Protein AF-A0A947C5E7-F1 (afdb_monomer_lite)

Radius of gyration: 14.0 Å; chains: 1; bounding box: 30×23×38 Å

Foldseek 3Di:
DLVVLLVVLVPDQAAEAEDEPPDDPVVVVVVCVSNVDDFLYHYQYPPDDPVCVPPDNDDDDVVRNVDGPPPPPD

Structure (mmCIF, N/CA/C/O backbone):
data_AF-A0A947C5E7-F1
#
_entry.id   AF-A0A947C5E7-F1
#
loop_
_atom_site.group_PDB
_atom_site.id
_atom_site.type_symbol
_atom_site.label_atom_id
_atom_site.label_alt_id
_atom_site.label_comp_id
_atom_site.label_asym_id
_atom_site.label_entity_id
_atom_site.label_seq_id
_atom_site.pdbx_PDB_ins_code
_atom_site.Cartn_x
_atom_site.Cartn_y
_atom_site.Cartn_z
_atom_site.occupancy
_atom_site.B_iso_or_equiv
_atom_site.auth_seq_id
_atom_site.auth_comp_id
_atom_site.auth_asym_id
_atom_site.auth_atom_id
_atom_site.pdbx_PDB_model_num
ATOM 1 N N . SER A 1 1 ? 4.027 15.770 10.248 1.00 58.22 1 SER A N 1
ATOM 2 C CA . SER A 1 1 ? 4.008 15.220 11.622 1.00 58.22 1 SER A CA 1
ATOM 3 C C . SER A 1 1 ? 2.973 14.099 11.725 1.00 58.22 1 SER A C 1
ATOM 5 O O . SER A 1 1 ? 2.003 14.101 10.974 1.00 58.22 1 SER A O 1
ATOM 7 N N . GLY A 1 2 ? 3.179 13.116 12.611 1.00 77.69 2 GLY A N 1
ATOM 8 C CA . GLY A 1 2 ? 2.261 11.975 12.793 1.00 77.69 2 GLY A CA 1
ATOM 9 C C . GLY A 1 2 ? 0.829 12.350 13.226 1.00 77.69 2 GLY A C 1
ATOM 10 O O . GLY A 1 2 ? -0.111 11.828 12.636 1.00 77.69 2 GLY A O 1
ATOM 11 N N . PRO A 1 3 ? 0.626 13.278 14.185 1.00 86.38 3 PRO A N 1
ATOM 12 C CA . PRO A 1 3 ? -0.716 13.658 14.644 1.00 86.38 3 PRO A CA 1
ATOM 13 C C . PRO A 1 3 ? -1.588 14.334 13.577 1.00 86.38 3 PRO A C 1
ATOM 15 O O . PRO A 1 3 ? -2.767 14.015 13.456 1.00 86.38 3 PRO A O 1
ATOM 18 N N . VAL A 1 4 ? -1.009 15.228 12.767 1.00 89.75 4 VAL A N 1
ATOM 19 C CA . VAL A 1 4 ? -1.738 15.925 11.691 1.00 89.75 4 VAL A CA 1
ATOM 20 C C . VAL A 1 4 ? -2.182 14.939 10.613 1.00 89.75 4 VAL A C 1
ATOM 22 O O . VAL A 1 4 ? -3.335 14.972 10.191 1.00 89.75 4 VAL A O 1
ATOM 25 N N . LEU A 1 5 ? -1.299 14.013 10.226 1.00 90.06 5 LEU A N 1
ATOM 26 C CA . LEU A 1 5 ? -1.623 12.978 9.247 1.00 90.06 5 LEU A CA 1
ATOM 27 C C . LEU A 1 5 ? -2.737 12.049 9.751 1.00 90.06 5 LEU A C 1
ATOM 29 O O . LEU A 1 5 ? -3.676 11.781 9.011 1.00 90.06 5 LEU A O 1
ATOM 33 N N . ARG A 1 6 ? -2.682 11.621 11.021 1.00 92.38 6 ARG A N 1
ATOM 34 C CA . ARG A 1 6 ? -3.751 10.815 11.638 1.00 92.38 6 ARG A CA 1
ATOM 35 C C . ARG A 1 6 ? -5.092 11.540 11.663 1.00 92.38 6 ARG A C 1
ATOM 37 O O . ARG A 1 6 ? -6.120 10.931 11.390 1.00 92.38 6 ARG A O 1
ATOM 44 N N . ARG A 1 7 ? -5.097 12.840 11.975 1.00 92.31 7 ARG A N 1
ATOM 45 C CA . ARG A 1 7 ? -6.324 13.648 11.954 1.00 92.31 7 ARG A CA 1
ATOM 46 C C . ARG A 1 7 ? -6.908 13.729 10.543 1.00 92.31 7 ARG A C 1
ATOM 48 O O . ARG A 1 7 ? -8.095 13.484 10.377 1.00 92.31 7 ARG A O 1
ATOM 55 N N . ALA A 1 8 ? -6.083 14.024 9.541 1.00 91.75 8 ALA A N 1
ATOM 56 C CA . ALA A 1 8 ? -6.527 14.076 8.149 1.00 91.75 8 ALA A CA 1
ATOM 57 C C . ALA A 1 8 ? -7.063 12.715 7.667 1.00 91.75 8 ALA A C 1
ATOM 59 O O . ALA A 1 8 ? -8.142 12.650 7.088 1.00 91.75 8 ALA A O 1
ATOM 60 N N . ALA A 1 9 ? -6.360 11.621 7.980 1.00 92.06 9 ALA A N 1
ATOM 61 C CA . ALA A 1 9 ? -6.769 10.262 7.622 1.00 92.06 9 ALA A CA 1
ATOM 62 C C . ALA A 1 9 ? -8.096 9.829 8.271 1.00 92.06 9 ALA A C 1
ATOM 64 O O . ALA A 1 9 ? -8.841 9.051 7.671 1.00 92.06 9 ALA A O 1
ATOM 65 N N . ARG A 1 10 ? -8.391 10.332 9.478 1.00 90.25 10 ARG A N 1
ATOM 66 C CA . ARG A 1 10 ? -9.662 10.106 10.184 1.00 90.25 10 ARG A CA 1
ATOM 67 C C . ARG A 1 10 ? -10.822 10.871 9.552 1.00 90.25 10 ARG A C 1
ATOM 69 O O . ARG A 1 10 ? -11.913 10.332 9.459 1.00 90.25 10 ARG A O 1
ATOM 76 N N . LEU A 1 11 ? -10.587 12.114 9.131 1.00 91.38 11 LEU A N 1
ATOM 77 C CA . LEU A 1 11 ? -11.613 12.957 8.505 1.00 91.38 11 LEU A CA 1
ATOM 78 C C . LEU A 1 11 ? -11.906 12.559 7.053 1.00 91.38 11 LEU A C 1
ATOM 80 O O . LEU A 1 11 ? -12.964 12.881 6.522 1.00 91.38 11 LEU A O 1
ATOM 84 N N . ALA A 1 12 ? -10.970 11.880 6.394 1.00 90.75 12 ALA A N 1
ATOM 85 C CA . ALA A 1 12 ? -11.153 11.426 5.029 1.00 90.75 12 ALA A CA 1
ATOM 86 C C . ALA A 1 12 ? -12.081 10.207 4.969 1.00 90.75 12 ALA A C 1
ATOM 88 O O . ALA A 1 12 ? -11.894 9.229 5.698 1.00 90.75 12 ALA A O 1
ATOM 89 N N . HIS A 1 13 ? -13.014 10.199 4.013 1.00 88.62 13 HIS A N 1
ATOM 90 C CA . HIS A 1 13 ? -13.800 8.997 3.744 1.00 88.62 13 HIS A CA 1
ATOM 91 C C . HIS A 1 13 ? -12.874 7.841 3.347 1.00 88.62 13 HIS A C 1
ATOM 93 O O . HIS A 1 13 ? -13.009 6.744 3.881 1.00 88.62 13 HIS A O 1
ATOM 99 N N . ARG A 1 14 ? -11.873 8.087 2.493 1.00 91.62 14 ARG A N 1
ATOM 100 C CA . ARG A 1 14 ? -10.855 7.111 2.072 1.00 91.62 14 ARG A CA 1
ATOM 101 C C . ARG A 1 14 ? -9.484 7.761 1.979 1.00 91.62 14 ARG A C 1
ATOM 103 O O . ARG A 1 14 ? -9.379 8.970 1.792 1.00 91.62 14 ARG A O 1
ATOM 110 N N . VAL A 1 15 ? -8.443 6.944 2.093 1.00 92.81 15 VAL A N 1
ATOM 111 C CA . VAL A 1 15 ? -7.054 7.383 1.948 1.00 92.81 15 VAL A CA 1
ATOM 112 C C . VAL A 1 15 ? -6.413 6.609 0.809 1.00 92.81 15 VAL A C 1
ATOM 114 O O . VAL A 1 15 ? -6.474 5.383 0.786 1.00 92.81 15 VAL A O 1
ATOM 117 N N . MET A 1 16 ? -5.772 7.326 -0.109 1.00 93.56 16 MET A N 1
ATOM 118 C CA . MET A 1 16 ? -4.947 6.732 -1.152 1.00 93.56 16 MET A CA 1
ATOM 119 C C . MET A 1 16 ? -3.486 7.070 -0.882 1.00 93.56 16 MET A C 1
ATOM 121 O O . MET A 1 16 ? -3.141 8.232 -0.664 1.00 93.56 16 MET A O 1
ATOM 125 N N . VAL A 1 17 ? -2.636 6.051 -0.857 1.00 94.06 17 VAL A N 1
ATOM 126 C CA . VAL A 1 17 ? -1.202 6.188 -0.618 1.00 94.06 17 VAL A CA 1
ATOM 127 C C . VAL A 1 17 ? -0.471 5.844 -1.903 1.00 94.06 17 VAL A C 1
ATOM 129 O O . VAL A 1 17 ? -0.536 4.714 -2.376 1.00 94.06 17 VAL A O 1
ATOM 132 N N . VAL A 1 18 ? 0.254 6.811 -2.452 1.00 95.56 18 VAL A N 1
ATOM 133 C CA . VAL A 1 18 ? 1.107 6.587 -3.619 1.00 95.56 18 VAL A CA 1
ATOM 134 C C . VAL A 1 18 ? 2.480 6.125 -3.140 1.00 95.56 18 VAL A C 1
ATOM 136 O O . VAL A 1 18 ? 3.093 6.781 -2.296 1.00 95.56 18 VAL A O 1
ATOM 139 N N . VAL A 1 19 ? 2.955 4.996 -3.658 1.00 95.12 19 VAL A N 1
ATOM 140 C CA . VAL A 1 19 ? 4.251 4.403 -3.307 1.00 95.12 19 VAL A CA 1
ATOM 141 C C . VAL A 1 19 ? 4.997 3.983 -4.568 1.00 95.12 19 VAL A C 1
ATOM 143 O O . VAL A 1 19 ? 4.393 3.510 -5.525 1.00 95.12 19 VAL A O 1
ATOM 146 N N . SER A 1 20 ? 6.319 4.143 -4.580 1.00 94.62 20 SER A N 1
ATOM 147 C CA . SER A 1 20 ? 7.146 3.619 -5.671 1.00 94.62 20 SER A CA 1
ATOM 148 C C . SER A 1 20 ? 7.272 2.100 -5.568 1.00 94.62 20 SER A C 1
ATOM 150 O O . SER A 1 20 ? 7.343 1.549 -4.466 1.00 94.62 20 SER A O 1
ATOM 152 N N . SER A 1 21 ? 7.376 1.426 -6.710 1.00 91.25 21 SER A N 1
ATOM 153 C CA . SER A 1 21 ? 7.794 0.031 -6.790 1.00 91.25 21 SER A CA 1
ATOM 154 C C . SER A 1 21 ? 9.140 -0.163 -6.095 1.00 91.25 21 SER A C 1
ATOM 156 O O . SER A 1 21 ? 10.019 0.698 -6.178 1.00 91.25 21 SER A O 1
ATOM 158 N N . GLY A 1 22 ? 9.290 -1.295 -5.406 1.00 91.56 22 GLY A N 1
ATOM 159 C CA . GLY A 1 22 ? 10.475 -1.605 -4.602 1.00 91.56 22 GLY A CA 1
ATOM 160 C C . GLY A 1 22 ? 10.404 -1.129 -3.147 1.00 91.56 22 GLY A C 1
ATOM 161 O O . GLY A 1 22 ? 11.341 -1.386 -2.396 1.00 91.56 22 GLY A O 1
ATOM 162 N N . ILE A 1 23 ? 9.306 -0.486 -2.722 1.00 94.31 23 ILE A N 1
ATOM 163 C CA . ILE A 1 23 ? 9.067 -0.202 -1.301 1.00 94.31 23 ILE A CA 1
ATOM 164 C C . ILE A 1 23 ? 9.099 -1.495 -0.476 1.00 94.31 23 ILE A C 1
ATOM 166 O O . ILE A 1 23 ? 8.547 -2.524 -0.874 1.00 94.31 23 ILE A O 1
ATOM 170 N N . SER A 1 24 ? 9.733 -1.450 0.695 1.00 93.56 24 SER A N 1
ATOM 171 C CA . SER A 1 24 ? 9.800 -2.622 1.566 1.00 93.56 24 SER A CA 1
ATOM 172 C C . SER A 1 24 ? 8.471 -2.877 2.289 1.00 93.56 24 SER A C 1
ATOM 174 O O . SER A 1 24 ? 7.742 -1.950 2.655 1.00 93.56 24 SER A O 1
ATOM 176 N N . ALA A 1 25 ? 8.186 -4.145 2.600 1.00 88.12 25 ALA A N 1
ATOM 177 C CA . ALA A 1 25 ? 7.014 -4.515 3.400 1.00 88.12 25 ALA A CA 1
ATOM 178 C C . ALA A 1 25 ? 7.006 -3.835 4.787 1.00 88.12 25 ALA A C 1
ATOM 180 O O . ALA A 1 25 ? 5.951 -3.483 5.312 1.00 88.12 25 ALA A O 1
ATOM 181 N N . ILE A 1 26 ? 8.189 -3.594 5.364 1.00 92.38 26 ILE A N 1
ATOM 182 C CA . ILE A 1 26 ? 8.346 -2.911 6.655 1.00 92.38 26 ILE A CA 1
ATOM 183 C C . ILE A 1 26 ? 7.920 -1.442 6.551 1.00 92.38 26 ILE A C 1
ATOM 185 O O . ILE A 1 26 ? 7.223 -0.932 7.430 1.00 92.38 26 ILE A O 1
ATOM 189 N N . GLU A 1 27 ? 8.323 -0.741 5.492 1.00 92.19 27 GLU A N 1
ATOM 190 C CA . GLU A 1 27 ? 7.900 0.644 5.261 1.00 92.19 27 GLU A CA 1
ATOM 191 C C . GLU A 1 27 ? 6.401 0.738 4.993 1.00 92.19 27 GLU A C 1
ATOM 193 O O . GLU A 1 27 ? 5.743 1.634 5.529 1.00 92.19 27 GLU A O 1
ATOM 198 N N . LEU A 1 28 ? 5.849 -0.224 4.252 1.00 88.94 28 LEU A N 1
ATOM 199 C CA . LEU A 1 28 ? 4.414 -0.322 4.005 1.00 88.94 28 LEU A CA 1
ATOM 200 C C . LEU A 1 28 ? 3.623 -0.485 5.315 1.00 88.94 28 LEU A C 1
ATOM 202 O O . LEU A 1 28 ? 2.679 0.265 5.570 1.00 88.94 28 LEU A O 1
ATOM 206 N N . ALA A 1 29 ? 4.064 -1.377 6.207 1.00 87.00 29 ALA A N 1
ATOM 207 C CA . ALA A 1 29 ? 3.455 -1.556 7.527 1.00 87.00 29 ALA A CA 1
ATOM 208 C C . ALA A 1 29 ? 3.526 -0.274 8.380 1.00 87.00 29 ALA A C 1
ATOM 210 O O . ALA A 1 29 ? 2.564 0.104 9.054 1.00 87.00 29 ALA A O 1
ATOM 211 N N . ARG A 1 30 ? 4.644 0.464 8.313 1.00 91.62 30 ARG A N 1
ATOM 212 C CA . ARG A 1 30 ? 4.791 1.750 9.017 1.00 91.62 30 ARG A CA 1
ATOM 213 C C . ARG A 1 30 ? 3.818 2.814 8.508 1.00 91.62 30 ARG A C 1
ATOM 215 O O . ARG A 1 30 ? 3.430 3.680 9.294 1.00 91.62 30 ARG A O 1
ATOM 222 N N . ILE A 1 31 ? 3.420 2.782 7.235 1.00 91.38 31 ILE A N 1
ATOM 223 C CA . ILE A 1 31 ? 2.440 3.728 6.682 1.00 91.38 31 ILE A CA 1
ATOM 224 C C . ILE A 1 31 ? 1.078 3.543 7.356 1.00 91.38 31 ILE A C 1
ATOM 226 O O . ILE A 1 31 ? 0.528 4.529 7.849 1.00 91.38 31 ILE A O 1
ATOM 230 N N . GLN A 1 32 ? 0.574 2.312 7.475 1.00 86.81 32 GLN A N 1
ATOM 231 C CA . GLN A 1 32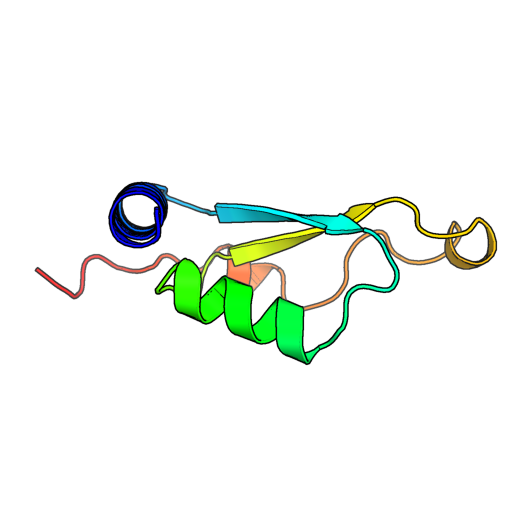 ? -0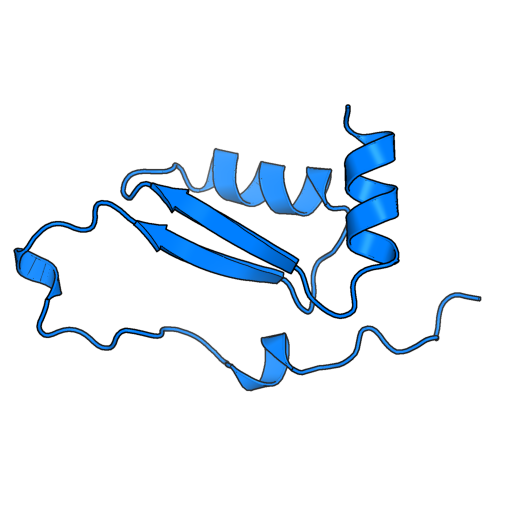.701 2.048 8.160 1.00 86.81 32 GLN A CA 1
ATOM 232 C C . GLN A 1 32 ? -0.676 2.526 9.618 1.00 86.81 32 GLN A C 1
ATOM 234 O O . GLN A 1 32 ? -1.572 3.255 10.048 1.00 86.81 32 GLN A O 1
ATOM 239 N N . THR A 1 33 ? 0.399 2.226 10.357 1.00 89.19 33 THR A N 1
ATOM 240 C CA . THR A 1 33 ? 0.588 2.703 11.741 1.00 89.19 33 THR A CA 1
ATOM 241 C C . THR A 1 33 ? 0.601 4.231 11.829 1.00 89.19 33 THR A C 1
ATOM 243 O O . THR A 1 33 ? 0.056 4.825 12.762 1.00 89.19 33 THR A O 1
ATOM 246 N N . ARG A 1 34 ? 1.206 4.909 10.847 1.00 91.94 34 ARG A N 1
ATOM 247 C CA . ARG A 1 34 ? 1.234 6.376 10.793 1.00 91.94 34 ARG A CA 1
ATOM 248 C C . ARG A 1 34 ? -0.127 6.977 10.462 1.00 91.94 34 ARG A C 1
ATOM 250 O O . ARG A 1 34 ? -0.426 8.034 11.011 1.00 91.94 34 ARG A O 1
ATOM 257 N N . LEU A 1 35 ? -0.919 6.329 9.610 1.00 92.19 35 LEU A N 1
ATOM 258 C CA . LEU A 1 35 ? -2.295 6.724 9.302 1.00 92.19 35 LEU A CA 1
ATOM 259 C C . LEU A 1 35 ? -3.243 6.455 10.479 1.00 92.19 35 LEU A C 1
ATOM 261 O O . LEU A 1 35 ? -4.207 7.194 10.655 1.00 92.19 35 LEU A O 1
ATOM 265 N N . GLY A 1 36 ? -2.944 5.448 11.308 1.00 90.38 36 GLY A N 1
ATOM 266 C CA . GLY A 1 36 ? -3.813 5.018 12.406 1.00 90.38 36 GLY A CA 1
ATOM 267 C C . GLY A 1 36 ? -5.116 4.401 11.900 1.00 90.38 36 GLY A C 1
ATOM 268 O O . GLY A 1 36 ? -6.162 4.614 12.503 1.00 90.38 36 GLY A O 1
ATOM 269 N N . ARG A 1 37 ? -5.065 3.714 10.752 1.00 86.62 37 ARG A N 1
ATOM 270 C CA . ARG A 1 37 ? -6.238 3.215 10.029 1.00 86.62 37 ARG A CA 1
ATOM 271 C C . ARG A 1 37 ? -5.908 1.907 9.312 1.00 86.62 37 ARG A C 1
ATOM 273 O O . ARG A 1 37 ? -4.904 1.841 8.607 1.00 86.62 37 ARG A O 1
ATOM 280 N N . ALA A 1 38 ? -6.765 0.900 9.482 1.00 83.62 38 ALA A N 1
ATOM 281 C CA . ALA A 1 38 ? -6.607 -0.420 8.863 1.00 83.62 38 ALA A CA 1
ATOM 282 C C . ALA A 1 38 ? -7.502 -0.635 7.625 1.00 83.62 38 ALA A C 1
ATOM 284 O O . ALA A 1 38 ? -7.115 -1.370 6.726 1.00 83.62 38 ALA A O 1
ATOM 285 N N . LYS A 1 39 ? -8.670 0.023 7.554 1.00 86.38 39 LYS A N 1
ATOM 286 C CA . LYS A 1 39 ? -9.660 -0.120 6.465 1.00 86.38 39 LYS A CA 1
ATOM 287 C C . LYS A 1 39 ? -9.753 1.123 5.587 1.00 86.38 39 LYS A C 1
ATOM 289 O O . LYS A 1 39 ? -9.459 2.218 6.058 1.00 86.38 39 LYS A O 1
ATOM 294 N N . GLY A 1 40 ? -10.218 0.999 4.343 1.00 89.62 40 GLY A N 1
ATOM 295 C CA . GLY A 1 40 ? -10.394 2.147 3.439 1.00 89.62 40 GLY A CA 1
ATOM 296 C C . GLY A 1 40 ? -9.091 2.885 3.098 1.00 89.62 40 GLY A C 1
ATOM 297 O O . GLY A 1 40 ? -9.106 4.100 2.873 1.00 89.62 40 GLY A O 1
ATOM 298 N N . VAL A 1 41 ? -7.970 2.156 3.117 1.00 90.69 41 VAL A N 1
ATOM 299 C CA . VAL A 1 41 ? -6.646 2.610 2.678 1.00 90.69 41 VAL A CA 1
ATOM 300 C C . VAL A 1 41 ? -6.291 1.846 1.406 1.00 90.69 41 VAL A C 1
ATOM 302 O O . VAL A 1 41 ? -6.153 0.628 1.444 1.00 90.69 41 VAL A O 1
ATOM 305 N N . GLY A 1 42 ? -6.162 2.559 0.291 1.00 91.81 42 GLY A N 1
ATOM 306 C CA . GLY A 1 42 ? -5.732 2.012 -0.993 1.00 91.81 42 GLY A CA 1
ATOM 307 C C . GLY A 1 42 ? -4.294 2.415 -1.297 1.00 91.81 42 GLY A C 1
ATOM 308 O O . GLY A 1 42 ? -3.874 3.518 -0.940 1.00 91.81 42 GLY A O 1
ATOM 309 N N . TYR A 1 43 ? -3.546 1.542 -1.966 1.00 92.44 43 TYR A N 1
ATOM 310 C CA . TYR A 1 43 ? -2.190 1.832 -2.425 1.00 92.44 43 TYR A CA 1
ATOM 311 C C . TYR A 1 43 ? -2.161 1.955 -3.943 1.00 92.44 43 TYR A C 1
ATOM 313 O O . TYR A 1 43 ? -2.723 1.120 -4.645 1.00 92.44 43 TYR A O 1
ATOM 321 N N . VAL A 1 44 ? -1.479 2.985 -4.432 1.00 93.56 44 VAL A N 1
ATOM 322 C CA . VAL A 1 44 ? -1.162 3.162 -5.849 1.00 93.56 44 VAL A CA 1
ATOM 323 C C . VAL A 1 44 ? 0.329 2.935 -6.003 1.00 93.56 44 VAL A C 1
ATOM 325 O O . VAL A 1 44 ? 1.131 3.694 -5.455 1.00 93.56 44 VAL A O 1
ATOM 328 N N . LEU A 1 45 ? 0.689 1.878 -6.723 1.00 92.25 45 LEU A N 1
ATOM 329 C CA . LEU A 1 45 ? 2.074 1.570 -7.041 1.00 92.25 45 LEU A CA 1
ATOM 330 C C . LEU A 1 45 ? 2.483 2.336 -8.303 1.00 92.25 45 LEU A C 1
ATOM 332 O O . LEU A 1 45 ? 1.818 2.234 -9.329 1.00 92.25 45 LEU A O 1
ATOM 336 N N . VAL A 1 46 ? 3.570 3.098 -8.232 1.00 93.62 46 VAL A N 1
ATOM 337 C CA . VAL A 1 46 ? 4.145 3.830 -9.374 1.00 93.62 46 VAL A CA 1
ATOM 338 C C . VAL A 1 46 ? 5.555 3.335 -9.676 1.00 93.62 46 VAL A C 1
ATOM 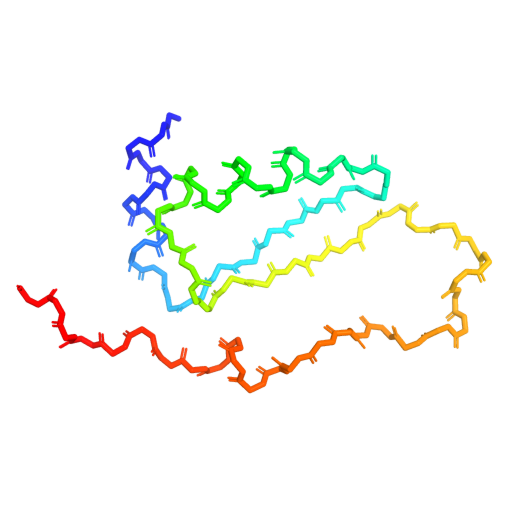340 O O . VAL A 1 46 ? 6.144 2.629 -8.862 1.00 93.62 46 VAL A O 1
ATOM 343 N N . ASN A 1 47 ? 6.114 3.718 -10.826 1.00 93.88 47 ASN A N 1
ATOM 344 C CA . ASN A 1 47 ? 7.436 3.278 -11.305 1.00 93.88 47 ASN A CA 1
ATOM 345 C C . ASN A 1 47 ? 7.551 1.763 -11.544 1.00 93.88 47 ASN A C 1
ATOM 347 O O . ASN A 1 47 ? 8.652 1.218 -11.565 1.00 93.88 47 ASN A O 1
ATOM 351 N N . VAL A 1 48 ? 6.417 1.087 -11.738 1.00 90.75 48 VAL A N 1
ATOM 352 C CA . VAL A 1 48 ? 6.385 -0.333 -12.086 1.00 90.75 48 VAL A CA 1
ATOM 353 C C . VAL A 1 48 ? 7.064 -0.523 -13.444 1.00 90.75 48 VAL A C 1
ATOM 355 O O . VAL A 1 48 ? 6.802 0.232 -14.375 1.00 90.75 48 VAL A O 1
ATOM 358 N N . GLY A 1 49 ? 7.959 -1.507 -13.541 1.00 90.38 49 GLY A N 1
ATOM 359 C CA . GLY A 1 49 ? 8.668 -1.789 -14.788 1.00 90.38 49 GLY A CA 1
ATOM 360 C C . GLY A 1 49 ? 7.755 -2.359 -15.876 1.00 90.38 49 GLY A C 1
ATOM 361 O O . GLY A 1 49 ? 6.762 -3.023 -15.579 1.00 90.38 49 GLY A O 1
ATOM 362 N N . ASP A 1 50 ? 8.158 -2.173 -17.131 1.00 90.25 50 ASP A N 1
ATOM 363 C CA . ASP A 1 50 ? 7.380 -2.540 -18.325 1.00 90.25 50 ASP A CA 1
ATOM 364 C C . ASP A 1 50 ? 6.955 -4.018 -18.369 1.00 90.25 50 ASP A C 1
ATOM 366 O O . ASP A 1 50 ? 5.925 -4.359 -18.942 1.00 90.25 50 ASP A O 1
ATOM 370 N N . ALA A 1 51 ? 7.705 -4.901 -17.701 1.00 88.31 51 ALA A N 1
ATOM 371 C CA . ALA A 1 51 ? 7.395 -6.329 -17.592 1.00 88.31 51 ALA A CA 1
ATOM 372 C C . ALA A 1 51 ? 6.033 -6.637 -16.936 1.00 88.31 51 ALA A C 1
ATOM 374 O O . ALA A 1 51 ? 5.573 -7.774 -16.999 1.00 88.31 51 ALA A O 1
ATOM 375 N N . TYR A 1 52 ? 5.404 -5.654 -16.291 1.00 86.75 52 TYR A N 1
ATOM 376 C CA . TYR A 1 52 ? 4.123 -5.808 -15.603 1.00 86.75 52 TYR A CA 1
ATOM 377 C C . TYR A 1 52 ? 2.964 -5.076 -16.299 1.00 86.75 52 TYR A C 1
ATOM 379 O O . TYR A 1 52 ? 1.870 -5.050 -15.746 1.00 86.75 52 TYR A O 1
ATOM 387 N N . VAL A 1 53 ? 3.178 -4.498 -17.488 1.00 86.44 53 VAL A N 1
ATOM 388 C CA . VAL A 1 53 ? 2.164 -3.706 -18.218 1.00 86.44 53 VAL A CA 1
ATOM 389 C C . VAL A 1 53 ? 0.922 -4.522 -18.582 1.00 86.44 53 VAL A C 1
ATOM 391 O O . VAL A 1 53 ? -0.180 -3.986 -18.569 1.00 86.44 53 VAL A O 1
ATOM 394 N N . ASP A 1 54 ? 1.082 -5.818 -18.856 1.00 89.62 54 ASP A N 1
ATOM 395 C CA . ASP A 1 54 ? -0.032 -6.699 -19.233 1.00 89.62 54 ASP A CA 1
ATOM 396 C C . ASP A 1 54 ? -0.770 -7.302 -18.024 1.00 89.62 54 ASP A C 1
ATOM 398 O O . ASP A 1 54 ? -1.721 -8.074 -18.184 1.00 89.62 54 ASP A O 1
ATOM 402 N N . LEU A 1 55 ? -0.324 -7.003 -16.798 1.00 86.44 55 LEU A N 1
ATOM 403 C CA . LEU A 1 55 ? -1.009 -7.465 -15.597 1.00 86.44 55 LEU A 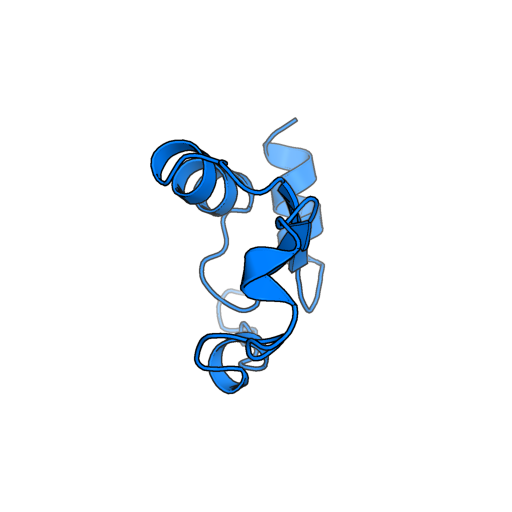CA 1
ATOM 404 C C . LEU A 1 55 ? -2.235 -6.608 -15.296 1.00 86.44 55 LEU A C 1
ATOM 406 O O . LEU A 1 55 ? -2.405 -5.495 -15.780 1.00 86.44 55 LEU A O 1
ATOM 410 N N . GLN A 1 56 ? -3.107 -7.144 -14.446 1.00 84.62 56 GLN A N 1
ATOM 411 C CA . GLN A 1 56 ? -4.244 -6.384 -13.952 1.00 84.62 56 GLN A CA 1
ATOM 412 C C . GLN A 1 56 ? -3.768 -5.164 -13.155 1.00 84.62 56 GLN A C 1
ATOM 414 O O . GLN A 1 56 ? -3.004 -5.300 -12.201 1.00 84.62 56 GLN A O 1
ATOM 419 N N . ASP A 1 57 ? -4.327 -3.996 -13.475 1.00 86.12 57 ASP A N 1
ATOM 420 C CA . ASP A 1 57 ? -4.058 -2.723 -12.788 1.00 86.12 57 ASP A CA 1
ATOM 421 C C . ASP A 1 57 ? -4.445 -2.724 -11.299 1.00 86.12 57 ASP A C 1
ATOM 423 O O . ASP A 1 57 ? -4.090 -1.819 -10.540 1.00 86.12 57 ASP A O 1
ATOM 427 N N . ARG A 1 58 ? -5.218 -3.725 -10.863 1.00 88.75 58 ARG A N 1
ATOM 428 C CA . ARG A 1 58 ? -5.747 -3.827 -9.506 1.00 88.75 58 ARG A CA 1
ATOM 429 C C . ARG A 1 58 ? -5.549 -5.225 -8.948 1.00 88.75 58 ARG A C 1
ATOM 431 O O . ARG A 1 58 ? -5.888 -6.215 -9.586 1.00 88.75 58 ARG A O 1
ATOM 438 N N . VAL A 1 59 ? -5.113 -5.276 -7.693 1.00 86.00 59 VAL A N 1
ATOM 439 C CA . VAL A 1 59 ? -4.977 -6.504 -6.909 1.00 86.00 59 VAL A CA 1
ATOM 440 C C . VAL A 1 59 ? -5.703 -6.337 -5.576 1.00 86.00 59 VAL A C 1
ATOM 442 O O . VAL A 1 59 ? -5.666 -5.264 -4.974 1.00 86.00 59 VAL A O 1
ATOM 445 N N . GLY A 1 60 ? -6.333 -7.416 -5.108 1.00 84.88 60 GLY A N 1
ATOM 446 C CA . GLY A 1 60 ? -6.987 -7.486 -3.802 1.00 84.88 60 GLY A CA 1
ATOM 447 C C . GLY A 1 60 ? -8.490 -7.170 -3.817 1.00 84.88 60 GLY A C 1
ATOM 448 O O . GLY A 1 60 ? -9.045 -6.792 -4.854 1.00 84.88 60 GLY A O 1
ATOM 449 N N . PRO A 1 61 ? -9.157 -7.360 -2.666 1.00 83.50 61 PRO A N 1
ATOM 450 C CA . PRO A 1 61 ? -10.599 -7.182 -2.516 1.00 83.50 61 PRO A CA 1
ATOM 451 C C . PRO A 1 61 ? -10.951 -5.690 -2.503 1.00 83.50 61 PRO A C 1
ATOM 453 O O . PRO A 1 61 ? -10.760 -4.985 -1.512 1.00 83.50 61 PRO A O 1
ATOM 456 N N . VAL A 1 62 ? -11.458 -5.180 -3.627 1.00 85.81 62 VAL A N 1
ATOM 457 C CA . VAL A 1 62 ? -11.818 -3.759 -3.756 1.00 85.81 62 VAL A CA 1
ATOM 458 C C . VAL A 1 62 ? -12.969 -3.387 -2.817 1.00 85.81 62 VAL A C 1
ATOM 460 O O . VAL A 1 62 ? -13.083 -2.247 -2.376 1.00 85.81 62 VAL A O 1
ATOM 463 N N . GLU A 1 63 ? -13.806 -4.357 -2.477 1.00 86.56 63 GLU A N 1
ATOM 464 C CA . GLU A 1 63 ? -14.943 -4.217 -1.583 1.00 86.56 63 GLU A CA 1
ATOM 465 C C . GLU A 1 63 ? -14.484 -3.789 -0.184 1.00 86.56 63 GLU A C 1
ATOM 467 O O . GLU A 1 63 ? -15.055 -2.855 0.371 1.00 86.56 63 GLU A O 1
ATOM 472 N N . GLU A 1 64 ? -13.384 -4.351 0.333 1.00 83.50 64 GLU A N 1
ATOM 473 C CA . GLU A 1 64 ? -12.798 -3.964 1.628 1.00 83.50 64 GLU A CA 1
ATOM 474 C C . GLU A 1 64 ? -12.295 -2.513 1.638 1.00 83.50 64 GLU A C 1
ATOM 476 O O . GLU A 1 64 ? -12.316 -1.833 2.670 1.00 83.50 64 GLU A O 1
ATOM 481 N N . PHE A 1 65 ? -11.861 -1.998 0.482 1.00 86.25 65 PHE A N 1
ATOM 482 C CA . PHE A 1 65 ? -11.547 -0.578 0.347 1.00 86.25 65 PHE A CA 1
ATOM 483 C C . PHE A 1 65 ? -12.816 0.273 0.420 1.00 86.25 65 PHE A C 1
ATOM 485 O O . PHE A 1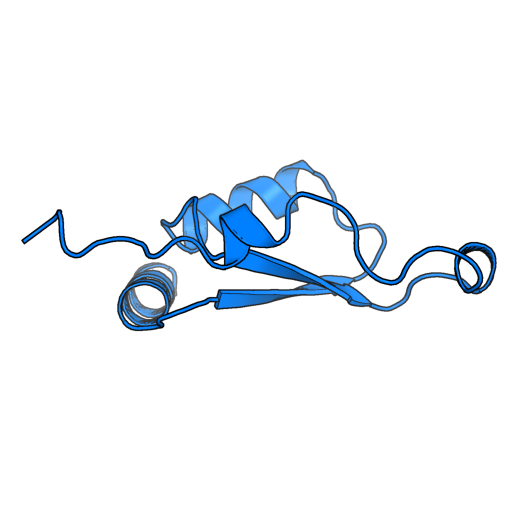 65 ? -12.780 1.362 0.989 1.00 86.25 65 PHE A O 1
ATOM 492 N N . TRP A 1 66 ? -13.936 -0.204 -0.121 1.00 86.12 66 TRP A N 1
ATOM 493 C CA . TRP A 1 66 ? -15.217 0.500 -0.097 1.00 86.12 66 TRP A CA 1
ATOM 494 C C . TRP A 1 66 ? -16.038 0.274 1.172 1.00 86.12 66 TRP A C 1
ATOM 496 O O . TRP A 1 66 ? -16.995 1.020 1.378 1.00 86.12 66 TRP A O 1
ATOM 506 N N . GLU A 1 67 ? -15.646 -0.626 2.069 1.00 80.44 67 GLU A N 1
ATOM 507 C CA . GLU A 1 67 ? -16.240 -0.714 3.402 1.00 80.44 67 GLU A CA 1
ATOM 508 C C . GLU A 1 67 ? -16.064 0.614 4.148 1.00 80.44 67 GLU A C 1
ATOM 510 O O . GLU A 1 67 ? -14.961 1.166 4.259 1.00 80.44 67 GLU A O 1
ATOM 515 N N . SER A 1 68 ? -17.171 1.173 4.646 1.00 60.72 68 SER A N 1
ATOM 516 C CA . SER A 1 68 ? -17.091 2.343 5.510 1.00 60.72 68 SER A CA 1
ATOM 517 C C . SER A 1 68 ? -16.338 1.970 6.786 1.00 60.72 68 SER A C 1
ATOM 519 O O . SER A 1 68 ? -16.538 0.911 7.383 1.00 60.72 68 SER A O 1
ATOM 521 N N . VAL A 1 69 ? -15.484 2.882 7.247 1.00 62.44 69 VAL A N 1
ATOM 522 C CA . VAL A 1 69 ? -15.194 2.944 8.678 1.00 62.44 69 VAL A CA 1
ATOM 523 C C . VAL A 1 69 ? -16.486 3.497 9.265 1.00 62.44 69 VAL A C 1
ATOM 525 O O . VAL A 1 69 ? -16.677 4.708 9.261 1.00 62.44 69 VAL A O 1
ATOM 528 N N . SER A 1 70 ? -17.453 2.624 9.563 1.00 53.47 70 SER A N 1
ATOM 529 C CA . SER A 1 70 ? -18.713 3.032 10.185 1.00 53.47 70 SER A CA 1
ATOM 530 C C . SER A 1 70 ? -18.406 3.953 11.367 1.00 53.47 70 SER A C 1
ATOM 532 O O . SER A 1 70 ? -17.415 3.729 12.065 1.00 53.47 70 SER A O 1
ATOM 534 N N . GLU A 1 71 ? -19.246 4.967 11.584 1.00 48.09 71 GLU A N 1
ATOM 535 C CA . GLU A 1 71 ? -19.282 5.830 12.776 1.00 48.09 71 GLU A CA 1
ATOM 536 C C . GLU A 1 71 ? -19.624 4.998 14.030 1.00 48.09 71 GLU A C 1
ATOM 538 O O . GLU A 1 71 ? -20.668 5.166 14.648 1.00 48.09 71 GLU A O 1
ATOM 543 N N . ALA A 1 72 ? -18.788 4.020 14.366 1.00 42.41 72 ALA A N 1
ATOM 544 C CA 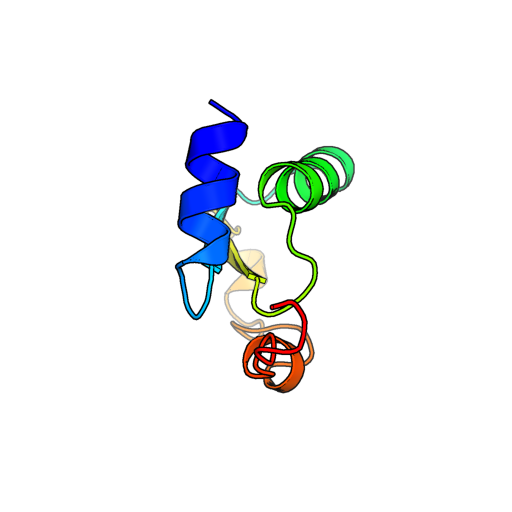. ALA A 1 72 ? -18.939 3.155 15.530 1.00 42.41 72 ALA A CA 1
ATOM 545 C C . ALA A 1 72 ? -17.934 3.490 16.641 1.00 42.41 72 ALA A C 1
ATOM 547 O O . ALA A 1 72 ? -17.921 2.799 17.648 1.00 42.41 72 ALA A O 1
ATOM 548 N N . ASP A 1 73 ? -17.153 4.561 16.479 1.00 40.66 73 ASP A N 1
ATOM 549 C CA . ASP A 1 73 ? -16.353 5.163 17.546 1.00 40.66 73 ASP A CA 1
ATOM 550 C C . ASP A 1 73 ? -16.700 6.659 17.628 1.00 40.66 73 ASP A C 1
ATOM 552 O O . ASP A 1 73 ? -15.980 7.521 17.108 1.00 40.66 73 ASP A O 1
ATOM 556 N N . GLY A 1 74 ? -17.871 6.936 18.211 1.00 38.09 74 GLY A N 1
ATOM 557 C CA . GLY A 1 74 ? -18.156 8.213 18.872 1.00 38.09 74 GLY A CA 1
ATOM 558 C C . GLY A 1 74 ? -17.375 8.343 20.174 1.00 38.09 74 GLY A C 1
ATOM 559 O O . GLY A 1 74 ? -17.050 7.295 20.776 1.00 38.09 74 GLY A O 1
#

Sequence (74 aa):
SGPVLRRAARLAHRVMVVVSSGISAIELARIQTRLGRAKGVGYVLVNVGDAYVDLQDRVGPVEEFWESVSEADG

Secondary structure (DSSP, 8-state):
-HHHHHHHHHHSS-EEEEEETT--HHHHHHHHHHHT-SSSEEEEEES--GGGTTS-S--S-HHHHHS---S---

pLDDT: mean 85.32, std 12.93, range [38.09, 95.56]